Protein AF-A0A0N9I1G2-F1 (afdb_monomer)

Mean predicted aligned error: 5.8 Å

Radius of gyration: 13.53 Å; Cα contacts (8 Å, |Δi|>4): 44; chains: 1; bounding box: 26×21×39 Å

Second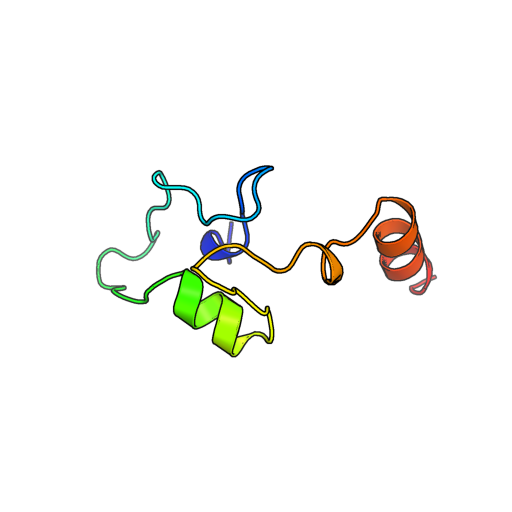ary structure (DSSP, 8-state):
---GGG-B-TTSPBPTT---SSTT----HHHHHHHTT---GGGS--GGGPPPHHHHHHHHHTT-

Sequence (64 aa):
MRHPWRVSTTRGTVSSGLRWADPTRTDIPEDLLRGEGIQMPGNIADPAQRLTRTDLRDLLGSNV

Foldseek 3Di:
DVQQLPDDDPQQAGDPPDDDPDPVDDDDSLVVCVVVVFDQVVRHTDPVPDQDPVNVCVVVVVPD

Nearest PDB structures (foldseek):
  6lqt-assembly1_RQ  TM=1.744E-01  e=6.844E+00  Saccharomyces cerevisiae S288C

Organ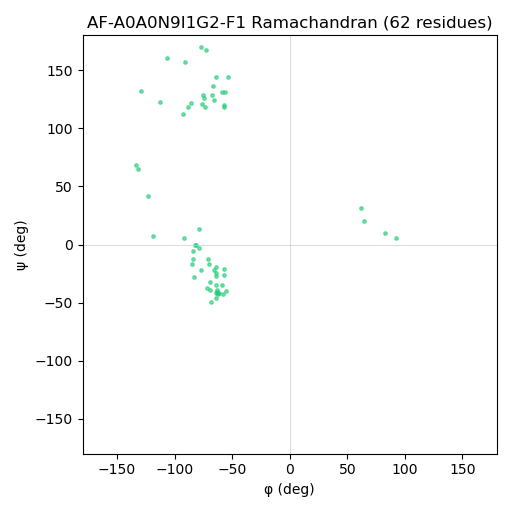ism: NCBI:txid860235

pLDDT: mean 84.88, std 9.75, range [46.62, 93.56]

Solvent-accessible surface area (backbone atoms only — not comparable to full-atom values): 4213 Å² total; per-residue (Å²): 127,97,63,71,69,77,50,57,44,100,78,33,26,73,49,90,80,69,71,67,90,52,86,85,65,76,81,57,52,69,58,53,41,41,74,73,69,47,55,44,71,94,65,26,42,44,73,90,75,57,77,46,76,64,54,50,47,51,68,63,59,73,75,116

Structure (mmCIF, N/CA/C/O backbone):
data_AF-A0A0N9I1G2-F1
#
_entry.id   AF-A0A0N9I1G2-F1
#
loop_
_atom_site.group_PDB
_atom_site.id
_atom_site.type_symbol
_atom_site.label_atom_id
_atom_site.label_alt_id
_atom_site.label_comp_id
_atom_site.label_asym_id
_atom_site.label_entity_id
_atom_site.label_seq_id
_atom_site.pdbx_PDB_ins_code
_atom_site.Cartn_x
_atom_site.Cartn_y
_atom_site.Cartn_z
_atom_site.occupancy
_atom_site.B_iso_or_equiv
_atom_site.auth_seq_id
_atom_site.auth_comp_id
_atom_site.auth_asym_id
_atom_site.auth_atom_id
_atom_site.pdbx_PDB_model_num
ATOM 1 N N . MET A 1 1 ? -17.209 -0.987 -1.734 1.00 54.22 1 MET A N 1
ATOM 2 C CA . MET A 1 1 ? -15.997 -1.634 -2.295 1.00 54.22 1 MET A CA 1
ATOM 3 C C . MET A 1 1 ? -15.600 -2.786 -1.381 1.00 54.22 1 MET A C 1
ATOM 5 O O . MET A 1 1 ? -15.491 -2.542 -0.190 1.00 54.22 1 MET A O 1
ATOM 9 N N . ARG A 1 2 ? -15.417 -4.017 -1.888 1.00 71.94 2 ARG A N 1
ATOM 10 C CA . ARG A 1 2 ? -15.030 -5.177 -1.046 1.00 71.94 2 ARG A CA 1
ATOM 11 C C . ARG A 1 2 ? -13.542 -5.203 -0.660 1.00 71.94 2 ARG A C 1
ATOM 13 O O . ARG A 1 2 ? -13.210 -5.810 0.346 1.00 71.94 2 ARG A O 1
ATOM 20 N N . HIS A 1 3 ? -12.671 -4.520 -1.412 1.00 77.75 3 HIS A N 1
ATOM 21 C CA . HIS A 1 3 ? -11.215 -4.556 -1.205 1.00 77.75 3 HIS A CA 1
ATOM 22 C C . HIS A 1 3 ? -10.576 -3.157 -1.228 1.00 77.75 3 HIS A C 1
ATOM 24 O O . HIS A 1 3 ? -9.863 -2.825 -2.174 1.00 77.75 3 HIS A O 1
ATOM 30 N N . PRO A 1 4 ? -10.842 -2.293 -0.230 1.00 78.06 4 PRO A N 1
ATOM 31 C CA . PRO A 1 4 ? -10.358 -0.910 -0.245 1.00 78.06 4 PRO A CA 1
ATOM 32 C C . PRO A 1 4 ? -8.820 -0.780 -0.203 1.00 78.06 4 PRO A C 1
ATOM 34 O O . PRO A 1 4 ? -8.287 0.199 -0.710 1.00 78.06 4 PRO A O 1
ATOM 37 N N . TRP A 1 5 ? -8.097 -1.779 0.318 1.00 83.44 5 TRP A N 1
ATOM 38 C CA . TRP A 1 5 ? -6.625 -1.803 0.385 1.00 83.44 5 TRP A CA 1
ATOM 39 C C . TRP A 1 5 ? -5.931 -1.996 -0.967 1.00 83.44 5 TRP A C 1
ATOM 41 O O . TRP A 1 5 ? -4.732 -1.770 -1.076 1.00 83.44 5 TRP A O 1
ATOM 51 N N . ARG A 1 6 ? -6.683 -2.379 -2.007 1.00 83.44 6 ARG A N 1
ATOM 52 C CA . ARG A 1 6 ? -6.175 -2.503 -3.382 1.00 83.44 6 ARG A CA 1
ATOM 53 C C . ARG A 1 6 ? -6.062 -1.165 -4.110 1.00 83.44 6 ARG A C 1
ATOM 55 O O . ARG A 1 6 ? -5.616 -1.125 -5.252 1.00 83.44 6 ARG A O 1
ATOM 62 N N . VAL A 1 7 ? -6.485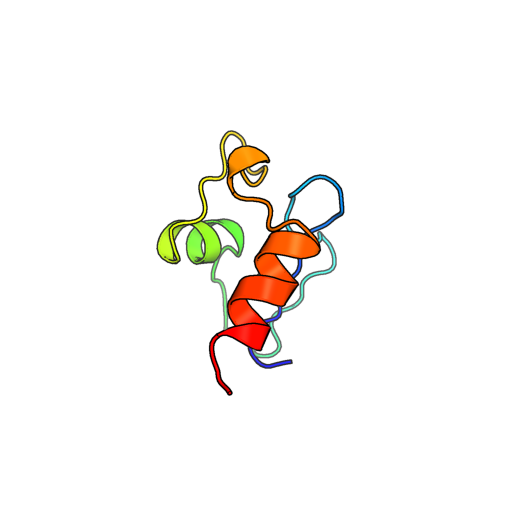 -0.072 -3.479 1.00 77.62 7 VAL A N 1
ATOM 63 C CA . VAL A 1 7 ? -6.382 1.273 -4.044 1.00 77.62 7 VAL A CA 1
ATOM 64 C C . VAL A 1 7 ? -5.078 1.912 -3.575 1.00 77.62 7 VAL A C 1
ATOM 66 O O . VAL A 1 7 ? -4.917 2.233 -2.397 1.00 77.62 7 VAL A O 1
ATOM 69 N N . SER A 1 8 ? -4.159 2.127 -4.513 1.00 82.69 8 SER A N 1
ATOM 70 C CA . SER A 1 8 ? -2.898 2.830 -4.285 1.00 82.69 8 SER A CA 1
ATOM 71 C C . SER A 1 8 ? -2.912 4.232 -4.896 1.00 82.69 8 SER A C 1
ATOM 73 O O . SER A 1 8 ? -3.728 4.572 -5.755 1.00 82.69 8 SER A O 1
ATOM 75 N N . THR A 1 9 ? -2.007 5.082 -4.419 1.00 85.38 9 THR A N 1
ATOM 76 C CA . THR A 1 9 ? -1.752 6.397 -5.010 1.00 85.38 9 THR A CA 1
ATOM 77 C C . THR A 1 9 ? -1.007 6.250 -6.338 1.00 85.38 9 THR A C 1
ATOM 79 O O . THR A 1 9 ? -0.413 5.213 -6.634 1.00 85.38 9 THR A O 1
ATOM 82 N N . THR A 1 10 ? -0.930 7.326 -7.125 1.00 83.94 10 THR A N 1
ATOM 83 C CA . THR A 1 10 ? -0.115 7.361 -8.357 1.00 83.94 10 THR A CA 1
ATOM 84 C C . THR A 1 10 ? 1.369 7.049 -8.115 1.00 83.94 10 THR A C 1
ATOM 86 O O . THR A 1 10 ? 2.071 6.615 -9.034 1.00 83.94 10 THR A O 1
ATOM 89 N N . ARG A 1 11 ? 1.840 7.221 -6.872 1.00 85.38 11 ARG A N 1
ATOM 90 C CA . ARG A 1 11 ? 3.199 6.898 -6.421 1.00 85.38 11 ARG A CA 1
ATOM 91 C C . ARG A 1 11 ? 3.386 5.427 -6.036 1.00 85.38 11 ARG A C 1
ATOM 93 O O . ARG A 1 11 ? 4.509 5.056 -5.741 1.00 85.38 11 ARG A O 1
ATOM 100 N N . GLY A 1 12 ? 2.333 4.606 -6.032 1.00 87.12 12 GLY A N 1
ATOM 101 C CA . GLY A 1 12 ? 2.398 3.191 -5.645 1.00 87.12 12 GLY A CA 1
ATOM 102 C C . GLY A 1 12 ? 2.328 2.941 -4.135 1.00 87.12 12 GLY A C 1
ATOM 103 O O . GLY A 1 12 ? 2.546 1.818 -3.698 1.00 87.12 12 GLY A O 1
ATOM 104 N N . THR A 1 13 ? 2.019 3.958 -3.329 1.00 91.38 13 THR A N 1
ATOM 105 C CA . THR A 1 13 ? 1.816 3.802 -1.879 1.00 91.38 13 THR A CA 1
ATOM 106 C C . THR A 1 13 ? 0.355 3.514 -1.564 1.00 91.38 13 THR A C 1
ATOM 108 O O . THR A 1 13 ? -0.537 3.924 -2.313 1.00 91.38 13 THR A O 1
ATOM 111 N N . VAL A 1 14 ? 0.083 2.894 -0.419 1.00 88.50 14 VAL A N 1
ATOM 112 C CA . VAL A 1 14 ? -1.279 2.834 0.122 1.00 88.50 14 VAL A CA 1
ATOM 113 C C . VAL A 1 14 ? -1.751 4.254 0.468 1.00 88.50 14 VAL A C 1
ATOM 115 O O . VAL A 1 14 ? -0.962 5.118 0.858 1.00 88.50 14 VAL A O 1
ATOM 118 N N . SER A 1 15 ? -3.042 4.529 0.268 1.00 86.31 15 SER A N 1
ATOM 119 C CA . SER A 1 15 ? -3.641 5.812 0.648 1.00 86.31 15 SER A CA 1
ATOM 120 C C . SER A 1 15 ? -3.683 5.977 2.171 1.00 86.31 15 SER A C 1
ATOM 122 O O . SER A 1 15 ? -4.247 5.139 2.871 1.00 86.31 15 SER A O 1
ATOM 124 N N . SER A 1 16 ? -3.188 7.104 2.693 1.00 82.81 16 SER A N 1
ATOM 125 C CA . SER A 1 16 ? -3.273 7.448 4.126 1.00 82.81 16 SER A CA 1
ATOM 126 C C . SER A 1 16 ? -4.715 7.645 4.624 1.00 82.81 16 SER A C 1
ATOM 128 O O . SER A 1 16 ? -5.001 7.558 5.822 1.00 82.81 16 SER A O 1
ATOM 130 N N . GLY A 1 17 ? -5.645 7.891 3.698 1.00 83.75 17 GLY A N 1
ATOM 131 C CA . GLY A 1 17 ? -7.077 7.989 3.967 1.00 83.75 17 GLY A CA 1
ATOM 132 C C . GLY A 1 17 ? -7.792 6.640 4.039 1.00 83.75 17 GLY A C 1
ATOM 133 O O . GLY A 1 17 ? -9.004 6.624 4.242 1.00 83.75 17 GLY A O 1
ATOM 134 N N . LEU A 1 18 ? -7.090 5.515 3.858 1.00 85.81 18 LEU A N 1
ATOM 135 C CA . LEU A 1 18 ? -7.708 4.197 3.924 1.00 85.81 18 LEU A CA 1
ATOM 136 C C . LEU A 1 18 ? -8.364 3.983 5.295 1.00 85.81 18 LEU A C 1
ATOM 138 O O . LEU A 1 18 ? -7.768 4.231 6.347 1.00 85.81 18 LEU A O 1
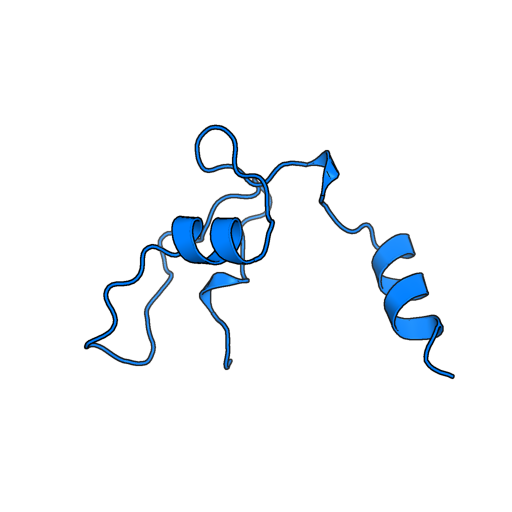ATOM 142 N N . ARG A 1 19 ? -9.614 3.522 5.272 1.00 86.19 19 ARG A N 1
ATOM 143 C CA . ARG A 1 19 ? -10.366 3.111 6.455 1.00 86.19 19 ARG A CA 1
ATOM 144 C C . ARG A 1 19 ? -10.950 1.734 6.207 1.00 86.19 19 ARG A C 1
ATOM 146 O O . ARG A 1 19 ? -11.542 1.484 5.154 1.00 86.19 19 ARG A O 1
ATOM 153 N N . TRP A 1 20 ? -10.771 0.845 7.175 1.00 85.62 20 TRP A N 1
ATOM 154 C CA . TRP A 1 20 ? -11.458 -0.433 7.170 1.00 85.62 20 TRP A CA 1
ATOM 155 C C . TRP A 1 20 ? -12.956 -0.200 7.363 1.00 85.62 20 TRP A C 1
ATOM 157 O O . TRP A 1 20 ? -13.361 0.627 8.175 1.00 85.62 20 TRP A O 1
ATOM 167 N N . ALA A 1 21 ? -13.778 -0.900 6.579 1.00 85.62 21 ALA A N 1
ATOM 168 C CA . ALA A 1 21 ? -15.228 -0.859 6.767 1.00 85.62 21 ALA A CA 1
ATOM 169 C C . ALA A 1 21 ? -15.635 -1.563 8.072 1.00 85.62 21 ALA A C 1
ATOM 171 O O . ALA A 1 21 ? -16.594 -1.162 8.721 1.00 85.62 21 ALA A O 1
ATOM 172 N N . ASP A 1 22 ? -14.879 -2.597 8.444 1.00 86.94 22 ASP A N 1
ATOM 173 C CA . ASP A 1 22 ? -14.959 -3.258 9.740 1.00 86.94 22 ASP A CA 1
ATOM 174 C C . ASP A 1 22 ? -14.013 -2.550 10.730 1.00 86.94 22 ASP A C 1
ATOM 176 O O . ASP A 1 22 ? -12.803 -2.530 10.484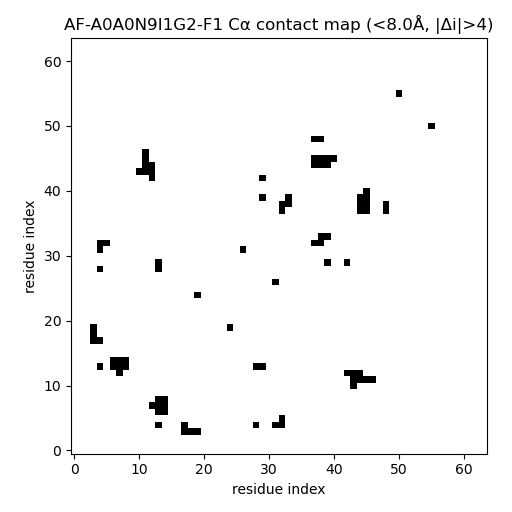 1.00 86.94 22 ASP A O 1
ATOM 180 N N . PRO A 1 23 ? -14.522 -1.970 11.833 1.00 86.12 23 PRO A N 1
ATOM 181 C CA . PRO A 1 23 ? -13.702 -1.263 12.816 1.00 86.12 23 PRO A CA 1
ATOM 182 C C . PRO A 1 23 ? -12.803 -2.188 13.650 1.00 86.12 23 PRO A C 1
ATOM 184 O O . PRO A 1 23 ? -11.874 -1.703 14.290 1.00 86.12 23 PRO A O 1
ATOM 187 N N . THR A 1 24 ? -13.065 -3.497 13.669 1.00 90.56 24 THR A N 1
ATOM 188 C CA . THR A 1 24 ? -12.264 -4.482 14.417 1.00 90.56 24 THR A CA 1
ATOM 189 C C . THR A 1 24 ? -11.040 -4.954 13.643 1.00 90.56 24 THR A C 1
ATOM 191 O O . THR A 1 24 ? -10.136 -5.573 14.203 1.00 90.56 24 THR A O 1
ATOM 194 N N . ARG A 1 25 ? -10.992 -4.643 12.348 1.00 89.62 25 ARG A N 1
ATOM 195 C CA . ARG A 1 25 ? -9.904 -5.040 11.475 1.00 89.62 25 ARG A CA 1
ATOM 196 C C . ARG A 1 25 ? -8.663 -4.194 11.739 1.00 89.62 25 ARG A C 1
ATOM 198 O O . ARG A 1 25 ? -8.699 -2.970 11.634 1.00 89.62 25 ARG A O 1
ATOM 205 N N . THR A 1 26 ? -7.547 -4.864 12.003 1.00 88.38 26 THR A N 1
ATOM 206 C CA . THR A 1 26 ? -6.251 -4.230 12.296 1.00 88.38 26 THR A CA 1
ATOM 207 C C . THR A 1 26 ? -5.161 -4.585 11.292 1.00 88.38 26 THR A C 1
ATOM 209 O O . THR A 1 26 ? -4.002 -4.251 11.521 1.00 88.38 26 THR A O 1
ATOM 212 N N . ASP A 1 27 ? -5.510 -5.273 10.200 1.00 91.06 27 ASP A N 1
ATOM 213 C CA . ASP A 1 27 ? -4.543 -5.643 9.167 1.00 91.06 27 ASP A CA 1
ATOM 214 C C . ASP A 1 27 ? -3.786 -4.409 8.665 1.00 91.06 27 ASP A C 1
ATOM 216 O O . ASP A 1 27 ? -4.357 -3.322 8.521 1.00 91.06 27 ASP A O 1
ATOM 220 N N . ILE A 1 28 ? -2.505 -4.598 8.356 1.00 90.06 28 ILE A N 1
ATOM 221 C CA . ILE A 1 28 ? -1.689 -3.589 7.689 1.00 90.06 28 ILE A CA 1
ATOM 222 C C . ILE A 1 28 ? -1.909 -3.753 6.175 1.00 90.06 28 ILE A C 1
ATOM 224 O O . ILE A 1 28 ? -1.678 -4.839 5.636 1.00 90.06 28 ILE A O 1
ATOM 228 N N . PRO A 1 29 ? -2.375 -2.719 5.456 1.00 90.44 29 PRO A N 1
ATOM 229 C CA . PRO A 1 29 ? -2.684 -2.813 4.026 1.00 90.44 29 PRO A CA 1
ATOM 230 C C . PRO A 1 29 ? -1.519 -3.306 3.164 1.00 90.44 29 PRO A C 1
ATOM 232 O O . PRO A 1 29 ? -1.713 -4.104 2.249 1.00 90.44 29 PRO A O 1
ATOM 235 N N . GLU A 1 30 ? -0.308 -2.850 3.470 1.00 90.81 30 GLU A N 1
ATOM 236 C CA . GLU A 1 30 ? 0.920 -3.248 2.792 1.00 90.81 30 GLU A CA 1
ATOM 237 C C . GLU A 1 30 ? 1.214 -4.740 2.990 1.00 90.81 30 GLU A C 1
ATOM 239 O O . GLU A 1 30 ? 1.695 -5.396 2.068 1.00 90.81 30 GLU A O 1
ATOM 244 N N . ASP A 1 31 ? 0.892 -5.296 4.161 1.00 91.69 31 ASP A N 1
ATOM 245 C CA . ASP A 1 31 ? 1.071 -6.722 4.445 1.00 91.69 31 ASP A CA 1
ATOM 246 C C . ASP A 1 31 ? 0.098 -7.573 3.628 1.00 91.69 31 ASP A C 1
ATOM 248 O O . ASP A 1 31 ? 0.491 -8.603 3.083 1.00 91.69 31 ASP A O 1
ATOM 252 N N . LEU A 1 32 ? -1.144 -7.111 3.463 1.00 92.12 32 LEU A N 1
AT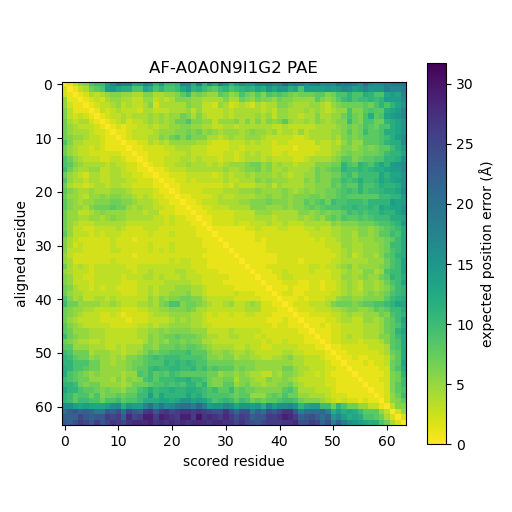OM 253 C CA . LEU A 1 32 ? -2.126 -7.776 2.605 1.00 92.12 32 LEU A CA 1
ATOM 254 C C . LEU A 1 32 ? -1.684 -7.770 1.143 1.00 92.12 32 LEU A C 1
ATOM 256 O O . LEU A 1 32 ? -1.725 -8.806 0.488 1.00 92.12 32 LEU A O 1
ATOM 260 N N . LEU A 1 33 ? -1.222 -6.623 0.637 1.00 91.25 33 LEU A N 1
ATOM 261 C CA . LEU A 1 33 ? -0.717 -6.512 -0.733 1.00 91.25 33 LEU A CA 1
ATOM 262 C C . LEU A 1 33 ? 0.494 -7.427 -0.956 1.00 91.25 33 LEU A C 1
ATOM 264 O O . LEU A 1 33 ? 0.559 -8.117 -1.974 1.00 91.25 33 LEU A O 1
ATOM 268 N N . ARG A 1 34 ? 1.412 -7.500 0.015 1.00 93.06 34 ARG A N 1
ATOM 269 C CA . ARG A 1 34 ? 2.544 -8.437 -0.025 1.00 93.06 34 ARG A CA 1
ATOM 270 C C . ARG A 1 34 ? 2.089 -9.897 -0.004 1.00 93.06 34 ARG A C 1
ATOM 272 O O . ARG A 1 34 ? 2.607 -10.694 -0.781 1.00 93.06 34 ARG A O 1
ATOM 279 N N . GLY A 1 35 ? 1.086 -10.240 0.805 1.00 92.31 35 GLY A N 1
ATOM 280 C CA . GLY A 1 35 ? 0.465 -11.570 0.818 1.00 92.31 35 GLY A CA 1
ATOM 281 C C . GLY A 1 35 ? -0.239 -11.938 -0.496 1.00 92.31 35 GLY A C 1
ATOM 282 O O . GLY A 1 35 ? -0.307 -13.110 -0.853 1.00 92.31 35 GLY A O 1
ATOM 283 N N . GLU A 1 36 ? -0.702 -10.941 -1.251 1.00 90.31 36 GLU A N 1
ATOM 284 C CA . GLU A 1 36 ? -1.254 -11.095 -2.604 1.00 90.31 36 GLU A CA 1
ATOM 285 C C . GLU A 1 36 ? -0.164 -11.184 -3.698 1.00 90.31 36 GLU A C 1
ATOM 287 O O . GLU A 1 36 ? -0.488 -11.345 -4.874 1.00 90.31 36 GLU A O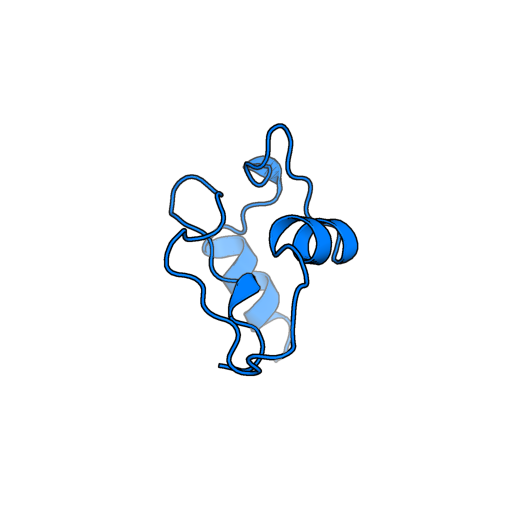 1
ATOM 292 N N . GLY A 1 37 ? 1.123 -11.105 -3.337 1.00 92.12 37 GLY A N 1
ATOM 293 C CA . GLY A 1 37 ? 2.260 -11.212 -4.261 1.00 92.12 37 GLY A CA 1
ATOM 294 C C . GLY A 1 37 ? 2.775 -9.878 -4.816 1.00 92.12 37 GLY A C 1
ATOM 295 O O . GLY A 1 37 ? 3.685 -9.869 -5.654 1.00 92.12 37 GLY A O 1
ATOM 296 N N . ILE A 1 38 ? 2.239 -8.747 -4.347 1.00 91.62 38 ILE A N 1
ATOM 297 C CA . ILE A 1 38 ? 2.721 -7.417 -4.731 1.00 91.62 38 ILE A CA 1
ATOM 298 C C . ILE A 1 38 ? 4.021 -7.110 -3.988 1.00 91.62 38 ILE A C 1
ATOM 300 O O . ILE A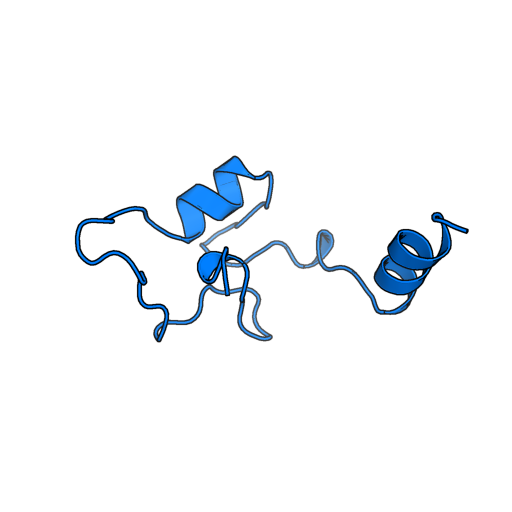 1 38 ? 4.072 -7.061 -2.759 1.00 91.62 38 ILE A O 1
ATOM 304 N N . GLN A 1 39 ? 5.083 -6.868 -4.742 1.00 93.56 39 GLN A N 1
ATOM 305 C CA . GLN A 1 39 ? 6.369 -6.442 -4.217 1.00 93.56 39 GLN A CA 1
ATOM 306 C C . GLN A 1 39 ? 6.279 -4.970 -3.820 1.00 93.56 39 GLN A C 1
ATOM 308 O O . GLN A 1 39 ? 5.833 -4.130 -4.600 1.00 93.56 39 GLN A O 1
ATOM 313 N N . MET A 1 40 ? 6.692 -4.654 -2.593 1.00 92.25 40 MET A N 1
ATOM 314 C CA . MET A 1 40 ? 6.629 -3.292 -2.054 1.00 92.25 40 MET A CA 1
ATOM 315 C C . MET A 1 40 ? 7.958 -2.862 -1.412 1.00 92.25 40 MET A C 1
ATOM 317 O O . MET A 1 40 ? 8.008 -2.677 -0.190 1.00 92.25 40 MET A O 1
ATOM 321 N N . PRO A 1 41 ? 9.059 -2.730 -2.179 1.00 90.81 41 PRO A N 1
ATOM 322 C CA . PRO A 1 41 ? 10.326 -2.242 -1.639 1.00 90.81 41 PRO A CA 1
ATOM 323 C C . PRO A 1 41 ? 10.136 -0.858 -0.999 1.00 90.81 41 PRO A C 1
ATOM 325 O O . PRO A 1 41 ? 9.692 0.091 -1.642 1.00 90.81 41 PRO A O 1
ATOM 328 N N . GLY A 1 42 ? 10.426 -0.742 0.300 1.00 88.38 42 GLY A N 1
ATOM 329 C CA . GLY A 1 42 ? 10.241 0.513 1.038 1.00 88.38 42 GLY A CA 1
ATOM 330 C C . GLY A 1 42 ? 8.787 1.006 1.100 1.00 88.38 42 GLY A C 1
ATOM 331 O O . GLY A 1 42 ? 8.565 2.214 1.115 1.00 88.38 42 GLY A O 1
ATOM 332 N N . ASN A 1 43 ? 7.803 0.095 1.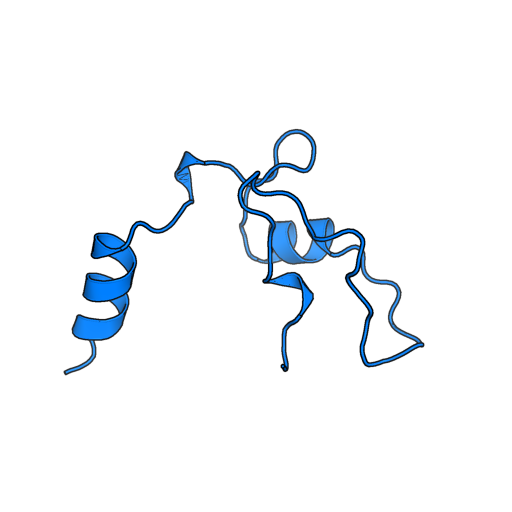115 1.00 88.50 43 ASN A N 1
ATOM 333 C CA . ASN A 1 43 ? 6.356 0.387 1.123 1.00 88.50 43 ASN A CA 1
ATOM 334 C C . ASN A 1 43 ? 5.832 1.098 -0.138 1.00 88.50 43 ASN A C 1
ATOM 336 O O . ASN A 1 43 ? 4.748 1.687 -0.132 1.00 88.50 43 ASN A O 1
ATOM 340 N N . ILE A 1 44 ? 6.578 1.016 -1.237 1.00 91.81 44 ILE A N 1
ATOM 341 C CA . ILE A 1 44 ? 6.159 1.495 -2.550 1.00 91.81 44 ILE A CA 1
ATOM 342 C C . ILE A 1 44 ? 5.990 0.275 -3.443 1.00 91.81 44 ILE A C 1
ATOM 344 O O . ILE A 1 44 ? 6.935 -0.488 -3.601 1.00 91.81 44 ILE A O 1
ATOM 348 N N . ALA A 1 45 ? 4.801 0.089 -4.017 1.00 92.12 45 ALA A N 1
ATOM 349 C CA . ALA A 1 45 ? 4.556 -0.978 -4.977 1.00 92.12 45 ALA A CA 1
ATOM 350 C C . ALA A 1 45 ? 5.539 -0.884 -6.150 1.00 92.12 45 ALA A C 1
ATOM 352 O O . ALA A 1 45 ? 5.714 0.196 -6.725 1.00 92.12 45 ALA A O 1
ATOM 353 N N . ASP A 1 46 ? 6.156 -2.013 -6.492 1.00 92.25 46 ASP A N 1
ATOM 354 C CA . ASP A 1 46 ? 7.136 -2.104 -7.565 1.00 92.25 46 ASP A CA 1
ATOM 355 C C . ASP A 1 46 ? 6.520 -1.613 -8.890 1.00 92.25 46 ASP A C 1
ATOM 357 O O . ASP A 1 46 ? 5.543 -2.197 -9.377 1.00 92.25 46 ASP A O 1
ATOM 361 N N . PRO A 1 47 ? 7.062 -0.541 -9.502 1.00 88.00 47 PRO A N 1
ATOM 362 C CA . PRO A 1 47 ? 6.577 -0.037 -10.779 1.00 88.00 47 PRO A CA 1
ATOM 363 C C . PRO A 1 47 ? 6.593 -1.082 -11.899 1.00 88.00 47 PRO A C 1
ATOM 365 O O . PRO A 1 47 ? 5.781 -0.969 -12.814 1.00 88.00 47 PRO A O 1
ATOM 368 N N . ALA A 1 48 ? 7.463 -2.096 -11.828 1.00 89.06 48 ALA A N 1
ATOM 369 C CA . ALA A 1 48 ? 7.511 -3.187 -12.800 1.00 89.06 48 ALA A CA 1
ATOM 370 C C . ALA A 1 48 ? 6.251 -4.071 -12.772 1.00 89.06 48 ALA A C 1
ATOM 372 O O . ALA A 1 48 ? 5.930 -4.711 -13.768 1.00 89.06 48 ALA A O 1
ATOM 373 N N . GLN A 1 49 ? 5.506 -4.078 -11.662 1.00 88.81 49 GLN A N 1
ATOM 374 C CA . GLN A 1 49 ? 4.233 -4.794 -11.528 1.00 88.81 49 GLN A CA 1
ATOM 375 C C . GLN A 1 49 ? 3.015 -3.921 -11.879 1.00 88.81 49 GLN A C 1
ATOM 377 O O . GLN A 1 49 ? 1.868 -4.336 -11.696 1.00 88.81 49 GLN A O 1
ATOM 382 N N . ARG A 1 50 ? 3.230 -2.692 -12.369 1.00 87.06 50 ARG A N 1
ATOM 383 C CA . ARG A 1 50 ? 2.145 -1.793 -12.770 1.00 87.06 50 ARG A CA 1
ATOM 384 C C . ARG A 1 50 ? 1.533 -2.262 -14.086 1.00 87.06 50 ARG A C 1
ATOM 386 O O . ARG A 1 50 ? 2.176 -2.200 -15.127 1.00 87.06 50 ARG A O 1
ATOM 393 N N . LEU A 1 51 ? 0.248 -2.605 -14.046 1.00 85.94 51 LEU A N 1
ATOM 394 C CA . LEU A 1 51 ? -0.525 -2.860 -15.257 1.00 85.94 51 LEU A CA 1
ATOM 395 C C . LEU A 1 51 ? -0.671 -1.572 -16.072 1.00 85.94 51 LEU A C 1
ATOM 397 O O . LEU A 1 51 ? -1.171 -0.551 -15.586 1.00 85.94 51 LEU A O 1
ATOM 401 N N . THR A 1 52 ? -0.250 -1.624 -17.328 1.00 86.19 52 THR A N 1
ATOM 402 C CA . THR A 1 52 ? -0.531 -0.584 -18.311 1.00 86.19 52 THR A CA 1
ATOM 403 C C . THR A 1 52 ? -1.970 -0.695 -18.815 1.00 86.19 52 THR A C 1
ATOM 405 O O . THR A 1 52 ? -2.684 -1.673 -18.577 1.00 86.19 52 THR A O 1
ATOM 408 N N . ARG A 1 53 ? -2.422 0.319 -19.563 1.00 85.94 53 ARG A N 1
ATOM 409 C CA . ARG A 1 53 ? -3.734 0.275 -20.226 1.00 85.94 53 ARG A CA 1
ATOM 410 C C . ARG A 1 53 ? -3.844 -0.909 -21.193 1.00 85.94 53 ARG A C 1
ATOM 412 O O . ARG A 1 53 ? -4.931 -1.462 -21.335 1.00 85.94 53 ARG A O 1
ATOM 419 N N . THR A 1 54 ? -2.742 -1.267 -21.849 1.00 86.94 54 THR A N 1
ATOM 420 C CA . THR A 1 54 ? -2.675 -2.413 -22.760 1.00 86.94 54 THR A CA 1
ATOM 421 C C . THR A 1 54 ? -2.804 -3.713 -21.982 1.00 86.94 54 THR A C 1
ATOM 423 O O . THR A 1 54 ? -3.699 -4.488 -22.293 1.00 86.94 54 THR A O 1
ATOM 426 N N . ASP A 1 55 ? -2.033 -3.887 -20.905 1.00 86.88 55 ASP A N 1
ATOM 427 C CA . ASP A 1 55 ? -2.100 -5.098 -20.072 1.00 86.88 55 ASP A CA 1
ATOM 428 C C . ASP A 1 55 ? -3.511 -5.311 -19.513 1.00 86.88 55 ASP A C 1
ATOM 430 O O . ASP A 1 55 ? -4.049 -6.414 -19.549 1.00 86.88 55 ASP A O 1
ATOM 434 N N . LEU A 1 56 ? -4.157 -4.233 -19.051 1.00 84.88 56 LEU A N 1
ATOM 435 C CA . LEU A 1 56 ? -5.532 -4.300 -18.563 1.00 84.88 56 LEU A CA 1
ATOM 436 C C . LEU A 1 56 ? -6.518 -4.681 -19.674 1.00 84.88 56 LEU A C 1
ATOM 438 O O . LEU A 1 56 ? -7.426 -5.475 -19.439 1.00 84.88 56 LEU A O 1
ATOM 442 N N . ARG A 1 57 ? -6.360 -4.123 -20.880 1.00 86.88 57 ARG A N 1
ATOM 443 C CA . ARG A 1 57 ? -7.198 -4.486 -22.028 1.00 86.88 57 ARG A CA 1
ATOM 444 C C . ARG A 1 57 ? -7.023 -5.958 -22.382 1.00 86.88 57 ARG A C 1
ATOM 446 O O . ARG A 1 57 ? -8.020 -6.614 -22.648 1.00 86.88 57 ARG A O 1
ATOM 453 N N . ASP A 1 58 ? -5.800 -6.467 -22.370 1.00 88.06 58 ASP A N 1
ATOM 454 C CA . ASP A 1 58 ? -5.511 -7.841 -22.774 1.00 88.06 58 ASP A CA 1
ATOM 455 C C . ASP A 1 58 ? -6.031 -8.841 -21.722 1.00 88.06 58 ASP A C 1
ATOM 457 O O . ASP A 1 58 ? -6.638 -9.853 -22.078 1.00 88.06 58 ASP A O 1
ATOM 461 N N . LEU A 1 59 ? -5.937 -8.508 -20.427 1.00 86.00 59 LEU A N 1
ATOM 462 C CA . LEU A 1 59 ? -6.553 -9.277 -19.336 1.00 86.00 59 LEU A CA 1
ATOM 463 C C . LEU A 1 59 ? -8.088 -9.312 -19.417 1.00 86.00 59 LEU A C 1
ATOM 465 O O . LEU A 1 59 ? -8.695 -10.341 -19.133 1.00 86.00 59 LEU A O 1
ATOM 469 N N . LEU A 1 60 ? -8.724 -8.197 -19.794 1.00 84.88 60 LEU A N 1
ATOM 470 C CA . LEU A 1 60 ? -10.186 -8.098 -19.900 1.00 84.88 60 LEU A CA 1
ATOM 471 C C . LEU A 1 60 ? -10.731 -8.635 -21.234 1.00 84.88 60 LEU A C 1
ATOM 473 O O . LEU A 1 60 ? -11.875 -9.077 -21.294 1.00 84.88 60 LEU A O 1
ATOM 477 N N . GLY A 1 61 ? -9.931 -8.574 -22.300 1.00 67.75 61 GLY A N 1
ATOM 478 C CA . GLY A 1 61 ? -10.274 -9.018 -23.652 1.00 67.75 61 GLY A CA 1
ATOM 479 C C . GLY A 1 61 ? -10.038 -10.507 -23.896 1.00 67.75 61 GLY A C 1
ATOM 480 O O . GLY A 1 61 ? -10.615 -11.059 -24.824 1.00 67.75 61 GLY A O 1
ATOM 481 N N . SER A 1 62 ? -9.260 -11.174 -23.039 1.00 57.09 62 SER A N 1
ATOM 482 C CA . SER A 1 62 ? -9.058 -12.631 -23.080 1.00 57.09 62 SER A CA 1
ATOM 483 C C . SER A 1 62 ? -10.224 -13.432 -22.472 1.00 57.09 62 SER A C 1
ATOM 485 O O . SER A 1 62 ? -10.078 -14.622 -22.207 1.00 57.09 62 SER A O 1
ATOM 487 N N . ASN A 1 63 ? -11.376 -12.794 -22.233 1.00 50.28 63 ASN A N 1
ATOM 488 C CA . ASN A 1 63 ? -12.601 -13.429 -21.737 1.00 50.28 63 ASN A CA 1
ATOM 489 C C . ASN A 1 63 ? -13.799 -13.199 -22.682 1.00 50.28 63 ASN A C 1
ATOM 491 O O . ASN A 1 63 ? -14.909 -12.915 -22.224 1.00 50.28 63 ASN A O 1
ATOM 495 N N . VAL A 1 64 ? -13.572 -13.301 -23.996 1.00 46.62 64 VAL A N 1
ATOM 496 C CA . VAL A 1 64 ? -14.635 -13.409 -25.012 1.00 46.62 64 VAL A CA 1
ATOM 497 C C . VAL A 1 64 ? -14.452 -14.697 -25.795 1.00 46.62 64 VAL A C 1
ATOM 499 O O . VAL A 1 64 ? -13.308 -14.941 -26.236 1.00 46.62 64 VAL A O 1
#